Protein AF-A0A7S2CPK3-F1 (afdb_monomer_lite)

InterPro domains:
  IPR002938 FAD-binding domain [PF01494] (83-127)
  IPR036188 FAD/NAD(P)-binding domain superfamily [G3DSA:3.50.50.60] (1-132)
  IPR036188 FAD/NAD(P)-binding domain superfamily [SSF51905] (71-126)

Foldseek 3Di:
DQWDKDWDDPDPVRDIDMDIDGPCPDQQLAAQGDLVVVLVVCCVPPVVCSVVQDSVNSRVSNRDHHDDFDDWDADDLQQADFLPGGHFFVRGTGDGCPPVCRVVRRVVLVVLLVVLPVPDPSRCSRVSSSVD

Secondary structure (DSSP, 8-state):
---EEEEEE-STTS-EEEEEE--TTSGGGSTT--HHHHHHHHHHH-TTTGGGS-HHHHHHHHHSPPPPPPPPEE--S--EETTTEE--GGGTEE--GGGS-HHHHHHHHHHHHHHHHHHS-TTTHHHHHHT-

pLDDT: mean 93.64, std 3.82, range [70.62, 98.19]

Sequence (132 aa):
GRVIIDALPANTDGDYCAVLLLQADDEFAQPGSNPLGLRALFEEALPQFSPLISDETLEAVAAKPASNIPRFRYVGPALHQGGSTALLGDAIHTVKPYFGLGVNSALEDVTALRTALENHPKETALEAYSSA

Organism: NCBI:txid3111310

Structure (mmCIF, N/CA/C/O backbone):
data_AF-A0A7S2CPK3-F1
#
_entry.id   AF-A0A7S2CPK3-F1
#
loop_
_atom_site.group_PDB
_atom_site.id
_atom_site.type_symbol
_atom_site.label_atom_id
_atom_site.label_alt_id
_atom_site.label_comp_id
_atom_site.label_asym_id
_atom_site.label_entity_id
_atom_site.label_seq_id
_atom_site.pdbx_PDB_ins_code
_atom_site.Cartn_x
_atom_site.Cartn_y
_atom_site.Cartn_z
_atom_site.occupancy
_atom_site.B_iso_or_equiv
_atom_site.auth_seq_id
_atom_site.auth_comp_id
_atom_site.auth_asym_id
_atom_site.auth_atom_id
_atom_site.pdbx_PDB_model_num
ATOM 1 N N . GLY A 1 1 ? -0.111 12.111 -17.945 1.00 70.62 1 GLY A N 1
ATOM 2 C CA . GLY A 1 1 ? 0.836 11.300 -18.731 1.00 70.62 1 GLY A CA 1
ATOM 3 C C . GLY A 1 1 ? 0.347 9.869 -18.766 1.00 70.62 1 GLY A C 1
ATOM 4 O O . GLY A 1 1 ? -0.486 9.528 -17.935 1.00 70.62 1 GLY A O 1
ATOM 5 N N . ARG A 1 2 ? 0.831 9.056 -19.712 1.00 88.19 2 ARG A N 1
ATOM 6 C CA . ARG A 1 2 ? 0.524 7.612 -19.796 1.00 88.19 2 ARG A CA 1
ATOM 7 C C . ARG A 1 2 ? 0.990 6.845 -18.548 1.00 88.19 2 ARG A C 1
ATOM 9 O O . ARG A 1 2 ? 0.357 5.874 -18.159 1.00 88.19 2 ARG A O 1
ATOM 16 N N . VAL A 1 3 ? 2.050 7.339 -17.904 1.00 92.44 3 VAL A N 1
ATOM 17 C CA . VAL A 1 3 ? 2.741 6.696 -16.782 1.00 92.44 3 VAL A CA 1
ATOM 18 C C . VAL A 1 3 ? 2.827 7.626 -15.572 1.00 92.44 3 VAL A C 1
ATOM 20 O O . VAL A 1 3 ? 3.027 8.833 -15.734 1.00 92.44 3 VAL A O 1
ATOM 23 N N . ILE A 1 4 ? 2.720 7.059 -14.369 1.00 92.31 4 ILE A N 1
ATOM 24 C CA . ILE A 1 4 ? 3.160 7.680 -13.111 1.00 92.31 4 ILE A CA 1
ATOM 25 C C . ILE A 1 4 ? 4.128 6.709 -12.430 1.00 92.31 4 ILE A C 1
ATOM 27 O O . ILE A 1 4 ? 3.859 5.510 -12.381 1.00 92.31 4 ILE A O 1
ATOM 31 N N . ILE A 1 5 ? 5.234 7.226 -11.901 1.00 92.25 5 ILE A N 1
ATOM 32 C CA . ILE A 1 5 ? 6.149 6.467 -11.050 1.00 92.25 5 ILE A CA 1
ATOM 33 C C . ILE A 1 5 ? 6.278 7.174 -9.706 1.00 92.25 5 ILE A C 1
ATOM 35 O O . ILE A 1 5 ? 6.404 8.398 -9.658 1.00 92.25 5 ILE A O 1
ATOM 39 N N . ASP A 1 6 ? 6.233 6.396 -8.635 1.00 91.81 6 ASP A N 1
ATOM 40 C CA . ASP A 1 6 ? 6.618 6.830 -7.296 1.00 91.81 6 ASP A CA 1
ATOM 41 C C . ASP A 1 6 ? 7.751 5.924 -6.823 1.00 91.81 6 ASP A C 1
ATOM 43 O O . ASP A 1 6 ? 7.694 4.715 -7.049 1.00 91.81 6 ASP A O 1
ATOM 47 N N . ALA A 1 7 ? 8.798 6.493 -6.237 1.00 92.94 7 ALA A N 1
ATOM 48 C CA . ALA A 1 7 ? 9.986 5.761 -5.828 1.00 92.94 7 ALA A CA 1
ATOM 49 C C . ALA A 1 7 ? 10.448 6.244 -4.457 1.00 92.94 7 ALA A C 1
ATOM 51 O O . ALA A 1 7 ? 10.718 7.427 -4.253 1.00 92.94 7 ALA A O 1
ATOM 52 N N . LEU A 1 8 ? 10.576 5.301 -3.530 1.00 93.19 8 LEU A N 1
ATOM 53 C CA . LEU A 1 8 ? 11.003 5.557 -2.163 1.00 93.19 8 LEU A CA 1
ATOM 54 C C . LEU A 1 8 ? 12.329 4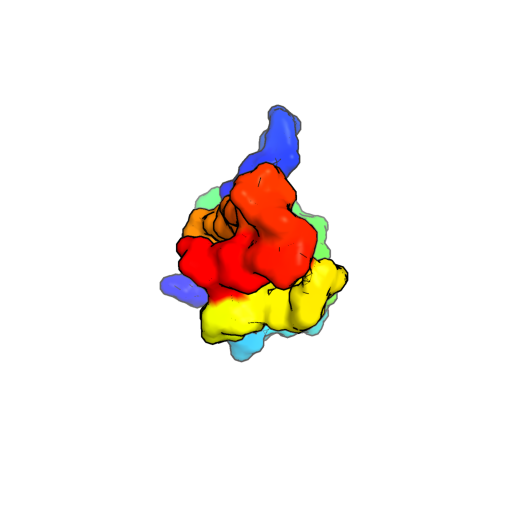.840 -1.901 1.00 93.19 8 LEU A C 1
ATOM 56 O O . LEU A 1 8 ? 12.502 3.715 -2.382 1.00 93.19 8 LEU A O 1
ATOM 60 N N . PRO A 1 9 ? 13.253 5.442 -1.130 1.00 95.31 9 PRO A N 1
ATOM 61 C CA . PRO A 1 9 ? 14.454 4.748 -0.688 1.00 95.31 9 PRO A CA 1
ATOM 62 C C . PRO A 1 9 ? 14.077 3.448 0.026 1.00 95.31 9 PRO A C 1
ATOM 64 O O . PRO A 1 9 ? 13.303 3.458 0.985 1.00 95.31 9 PRO A O 1
ATOM 67 N N . ALA A 1 10 ? 14.601 2.328 -0.460 1.00 94.06 10 ALA A N 1
ATOM 68 C CA . ALA A 1 10 ? 14.359 1.011 0.118 1.00 94.06 10 ALA A CA 1
ATOM 69 C C . ALA A 1 10 ? 15.333 0.714 1.264 1.00 94.06 10 ALA A C 1
ATOM 71 O O . ALA A 1 10 ? 14.985 0.011 2.212 1.00 94.06 10 ALA A O 1
ATOM 72 N N . ASN A 1 11 ? 16.553 1.246 1.176 1.00 93.75 11 ASN A N 1
ATOM 73 C CA . ASN A 1 11 ? 17.613 1.045 2.153 1.00 93.75 11 ASN A CA 1
ATOM 74 C C . ASN A 1 11 ? 18.619 2.212 2.137 1.00 93.75 11 ASN A C 1
ATOM 76 O O . ASN A 1 11 ? 18.449 3.211 1.437 1.00 93.75 11 ASN A O 1
ATOM 80 N N . THR A 1 12 ? 19.668 2.089 2.947 1.00 94.12 12 THR A N 1
ATOM 81 C CA . THR A 1 12 ? 20.760 3.067 3.050 1.00 94.12 12 THR A CA 1
ATOM 82 C C . THR A 1 12 ? 21.813 2.934 1.954 1.00 94.12 12 THR A C 1
ATOM 84 O O . THR A 1 12 ? 22.663 3.813 1.835 1.00 94.12 12 THR A O 1
ATOM 87 N N . ASP A 1 13 ? 21.761 1.862 1.164 1.00 94.06 13 ASP A N 1
ATOM 88 C CA . ASP A 1 13 ? 22.748 1.546 0.125 1.00 94.06 13 ASP A CA 1
ATOM 89 C C . ASP A 1 13 ? 22.434 2.252 -1.205 1.00 94.06 13 ASP A C 1
ATOM 91 O O . ASP A 1 13 ? 23.199 2.166 -2.164 1.00 94.06 13 ASP A O 1
ATOM 95 N N . GLY A 1 14 ? 21.338 3.017 -1.239 1.00 90.00 14 GLY A N 1
ATOM 96 C CA . GLY A 1 14 ? 20.912 3.803 -2.392 1.00 90.00 14 GLY A CA 1
ATOM 97 C C . GLY A 1 14 ? 19.896 3.096 -3.282 1.00 90.00 14 GLY A C 1
ATOM 98 O O . GLY A 1 14 ? 19.550 3.647 -4.326 1.00 90.00 14 GLY A O 1
ATOM 99 N N . ASP A 1 15 ? 19.387 1.928 -2.877 1.00 92.06 15 ASP A N 1
ATOM 100 C CA . ASP A 1 15 ? 18.335 1.235 -3.617 1.00 92.06 15 ASP A CA 1
ATOM 101 C C . ASP A 1 15 ? 16.983 1.924 -3.430 1.00 92.06 15 ASP A C 1
ATOM 103 O O . ASP A 1 15 ? 16.663 2.464 -2.365 1.00 92.06 15 ASP A O 1
ATOM 107 N N . TYR A 1 16 ? 16.148 1.850 -4.465 1.00 95.00 16 TYR A N 1
ATOM 108 C CA . TYR A 1 16 ? 14.796 2.395 -4.460 1.00 95.00 16 TYR A CA 1
ATOM 109 C C . TYR A 1 16 ? 13.775 1.299 -4.732 1.00 95.00 16 TYR A C 1
ATOM 111 O O . TYR A 1 16 ? 13.948 0.460 -5.614 1.00 95.00 16 TYR A O 1
ATOM 119 N N . CYS A 1 17 ? 12.667 1.354 -4.003 1.00 93.50 17 CYS A N 1
ATOM 120 C CA . CYS A 1 17 ? 11.466 0.608 -4.331 1.00 93.50 17 CYS A CA 1
ATOM 121 C C . CYS A 1 17 ? 10.532 1.543 -5.093 1.00 93.50 17 CYS A C 1
ATOM 123 O O . CYS A 1 17 ? 10.122 2.578 -4.562 1.00 93.50 17 CYS A O 1
ATOM 125 N N . ALA A 1 18 ? 10.216 1.184 -6.335 1.00 93.38 18 ALA A N 1
ATOM 126 C CA . ALA A 1 18 ? 9.360 1.983 -7.193 1.00 93.38 18 ALA A CA 1
ATOM 127 C C . ALA A 1 18 ? 8.035 1.283 -7.504 1.00 93.38 18 ALA A C 1
ATOM 129 O O . ALA A 1 18 ? 7.968 0.065 -7.683 1.00 93.38 18 ALA A O 1
ATOM 130 N N . VAL A 1 19 ? 6.979 2.082 -7.619 1.00 93.12 19 VAL A N 1
ATOM 131 C CA . VAL A 1 19 ? 5.658 1.666 -8.080 1.00 93.12 19 VAL A CA 1
ATOM 132 C C . VAL A 1 19 ? 5.384 2.337 -9.417 1.00 93.12 19 VAL A C 1
ATOM 134 O O . VAL A 1 19 ? 5.289 3.560 -9.506 1.00 93.12 19 VAL A O 1
ATOM 137 N N . LEU A 1 20 ? 5.230 1.514 -10.453 1.00 93.81 20 LEU A N 1
ATOM 138 C CA . LEU A 1 20 ? 4.788 1.933 -11.777 1.00 93.81 20 LEU A CA 1
ATOM 139 C C . LEU A 1 20 ? 3.259 1.862 -11.853 1.00 93.81 20 LEU A C 1
ATOM 141 O O . LEU A 1 20 ? 2.671 0.797 -11.665 1.00 93.81 20 LEU A O 1
ATOM 145 N N . LEU A 1 21 ? 2.617 2.989 -12.145 1.00 93.62 21 LEU A N 1
ATOM 146 C CA . LEU A 1 21 ? 1.173 3.090 -12.314 1.00 93.62 21 LEU A CA 1
ATOM 147 C C . LEU A 1 21 ? 0.833 3.324 -13.786 1.00 93.62 21 LEU A C 1
ATOM 149 O O . LEU A 1 21 ? 1.263 4.309 -14.393 1.00 93.62 21 LEU A O 1
ATOM 153 N N . LEU A 1 22 ? 0.008 2.428 -14.318 1.00 93.75 22 LEU A N 1
ATOM 154 C CA . LEU A 1 22 ? -0.510 2.438 -15.682 1.00 93.75 22 LEU A CA 1
ATOM 155 C C . LEU A 1 22 ? -2.038 2.334 -15.654 1.00 93.75 22 LEU A C 1
ATOM 157 O O . LEU A 1 22 ? -2.630 1.958 -14.636 1.00 93.75 22 LEU A O 1
ATOM 161 N N . GLN A 1 23 ? -2.685 2.666 -16.770 1.00 91.88 23 GLN A N 1
ATOM 162 C CA . GLN A 1 23 ? -4.101 2.339 -16.934 1.00 91.88 23 GLN A CA 1
ATOM 163 C C . GLN A 1 23 ? -4.281 0.823 -17.056 1.00 91.88 23 GLN A C 1
ATOM 165 O O . GLN A 1 23 ? -3.381 0.112 -17.494 1.00 91.88 23 GLN A O 1
ATOM 170 N N . ALA A 1 24 ? -5.438 0.319 -16.627 1.00 89.06 24 ALA A N 1
ATOM 171 C CA . ALA A 1 24 ? -5.687 -1.121 -16.548 1.00 89.06 24 ALA A CA 1
ATOM 172 C C . ALA A 1 24 ? -5.691 -1.817 -17.923 1.00 89.06 24 ALA A C 1
ATOM 174 O O . ALA A 1 24 ? -5.453 -3.018 -18.005 1.00 89.06 24 ALA A O 1
ATOM 175 N N . ASP A 1 25 ? -5.981 -1.068 -18.984 1.00 90.81 25 ASP A N 1
ATOM 176 C CA . ASP A 1 25 ? -5.987 -1.499 -20.379 1.00 90.81 25 ASP A CA 1
ATOM 177 C C . ASP A 1 25 ? -4.653 -1.248 -21.102 1.00 90.81 25 ASP A C 1
ATOM 179 O O . ASP A 1 25 ? -4.539 -1.563 -22.285 1.00 90.81 25 ASP A O 1
ATOM 183 N N . ASP A 1 26 ? -3.633 -0.729 -20.409 1.00 94.00 26 ASP A N 1
ATOM 184 C CA . ASP A 1 26 ? -2.295 -0.591 -20.981 1.00 94.00 26 ASP A CA 1
ATOM 185 C C . ASP A 1 26 ? -1.672 -1.978 -21.219 1.00 94.00 26 ASP A C 1
ATOM 187 O O . ASP A 1 26 ? -1.788 -2.891 -20.396 1.00 94.00 26 ASP A O 1
ATOM 191 N N . GLU A 1 27 ? -0.982 -2.135 -22.347 1.00 93.12 27 GLU A N 1
ATOM 192 C CA . GLU A 1 27 ? -0.311 -3.381 -22.733 1.00 93.12 27 GLU A CA 1
ATOM 193 C C . GLU A 1 27 ? 0.759 -3.810 -21.716 1.00 93.12 27 GLU A C 1
ATOM 195 O O . GLU A 1 27 ? 0.963 -5.003 -21.492 1.00 93.12 27 GLU A O 1
ATOM 200 N N . PHE A 1 28 ? 1.403 -2.846 -21.049 1.00 94.19 28 PHE A N 1
ATOM 201 C CA . PHE A 1 28 ? 2.412 -3.108 -20.022 1.00 94.19 28 PHE A CA 1
ATOM 202 C C . PHE A 1 28 ? 1.807 -3.315 -18.626 1.00 94.19 28 PHE A C 1
ATOM 204 O O . PHE A 1 28 ? 2.522 -3.666 -17.691 1.00 94.19 28 PHE A O 1
ATOM 211 N N . ALA A 1 29 ? 0.488 -3.149 -18.481 1.00 92.25 29 ALA A N 1
ATOM 212 C CA . ALA A 1 29 ? -0.266 -3.559 -17.297 1.00 92.25 29 ALA A CA 1
ATOM 213 C C . ALA A 1 29 ? -0.761 -5.018 -17.394 1.00 92.25 29 ALA A C 1
ATOM 215 O O . ALA A 1 29 ? -1.628 -5.435 -16.624 1.00 92.25 29 ALA A O 1
ATOM 216 N N . GLN A 1 30 ? -0.217 -5.804 -18.327 1.00 89.12 30 GLN A N 1
ATOM 217 C CA . GLN A 1 30 ? -0.520 -7.223 -18.506 1.00 89.12 30 GLN A CA 1
ATOM 218 C C . GLN A 1 30 ? 0.697 -8.095 -18.149 1.00 89.12 30 GLN A C 1
ATOM 220 O O . GLN A 1 30 ? 1.836 -7.687 -18.389 1.00 89.12 30 GLN A O 1
ATOM 225 N N . PRO A 1 31 ? 0.487 -9.302 -17.588 1.00 87.56 31 PRO A N 1
ATOM 226 C CA . PRO A 1 31 ? 1.578 -10.236 -17.323 1.00 87.56 31 PRO A CA 1
ATOM 227 C C . PRO A 1 31 ? 2.253 -10.690 -18.621 1.00 87.56 31 PRO A C 1
ATOM 229 O O . PRO A 1 31 ? 1.578 -10.962 -19.614 1.00 87.56 31 PRO A O 1
ATOM 232 N N . GLY A 1 32 ? 3.579 -10.840 -18.590 1.00 91.19 32 GLY A N 1
ATOM 233 C CA . GLY A 1 32 ? 4.353 -11.273 -19.755 1.00 91.19 32 GLY A CA 1
ATOM 234 C C . GLY A 1 32 ? 4.447 -10.206 -20.847 1.00 91.19 32 GLY A C 1
ATOM 235 O O . GLY A 1 32 ? 4.507 -10.545 -22.028 1.00 91.19 32 GLY A O 1
ATOM 236 N N . SER A 1 33 ? 4.420 -8.928 -20.464 1.00 93.19 33 SER A N 1
ATOM 237 C CA . SER A 1 33 ? 4.607 -7.818 -21.398 1.00 93.19 33 SER A CA 1
ATOM 238 C C . SER A 1 33 ? 6.039 -7.793 -21.958 1.00 93.19 33 SER A C 1
ATOM 240 O O . SER A 1 33 ? 6.920 -8.521 -21.502 1.00 93.19 33 SER A O 1
ATOM 242 N N . ASN A 1 34 ? 6.287 -6.996 -22.999 1.00 95.88 34 ASN A N 1
ATOM 243 C CA . ASN A 1 34 ? 7.599 -6.943 -23.649 1.00 95.88 34 ASN A CA 1
ATOM 244 C C . ASN A 1 34 ? 8.569 -6.010 -22.886 1.00 95.88 34 ASN A C 1
ATOM 246 O O . ASN A 1 34 ? 8.335 -4.797 -22.895 1.00 95.88 34 ASN A O 1
ATOM 250 N N . PRO A 1 35 ? 9.696 -6.504 -22.327 1.00 96.38 35 PRO A N 1
ATOM 251 C CA . PRO A 1 35 ? 10.655 -5.666 -21.599 1.00 96.38 35 PRO A CA 1
ATOM 252 C C . PRO A 1 35 ? 11.273 -4.550 -22.454 1.00 96.38 35 PRO A C 1
ATOM 254 O O . PRO A 1 35 ? 11.467 -3.439 -21.968 1.00 96.38 35 PRO A O 1
ATOM 257 N N . LEU A 1 36 ? 11.525 -4.799 -23.747 1.00 96.69 36 LEU A N 1
ATOM 258 C CA . LEU A 1 36 ? 12.053 -3.774 -24.660 1.00 96.69 36 LEU A CA 1
ATOM 259 C C . LEU A 1 36 ? 11.025 -2.670 -24.929 1.00 96.69 36 LEU A C 1
ATOM 261 O O . LEU A 1 36 ? 11.378 -1.499 -25.040 1.00 96.69 36 LEU A O 1
ATOM 265 N N . GLY A 1 37 ? 9.745 -3.040 -25.003 1.00 96.50 37 GLY A N 1
ATOM 266 C CA . GLY A 1 37 ? 8.656 -2.071 -25.102 1.00 96.50 37 GLY A CA 1
ATOM 267 C C . GLY A 1 37 ? 8.534 -1.237 -23.827 1.00 96.50 37 GLY A C 1
ATOM 268 O O . GLY A 1 37 ? 8.378 -0.022 -23.900 1.00 96.50 37 GLY A O 1
ATOM 269 N N . LEU A 1 38 ? 8.691 -1.871 -22.662 1.00 95.25 38 LEU A N 1
ATOM 270 C CA . LEU A 1 38 ? 8.679 -1.181 -21.378 1.00 95.25 38 LEU A CA 1
ATOM 271 C C . LEU A 1 38 ? 9.865 -0.209 -21.250 1.00 95.25 38 LEU A C 1
ATOM 273 O O . LEU A 1 38 ? 9.675 0.923 -20.809 1.00 95.25 38 LEU A O 1
ATOM 277 N N . ARG A 1 39 ? 11.066 -0.600 -21.706 1.00 97.06 39 ARG A N 1
ATOM 278 C CA . ARG A 1 39 ? 12.226 0.302 -21.832 1.00 97.06 39 ARG A CA 1
ATOM 279 C C . ARG A 1 39 ? 11.890 1.519 -22.693 1.00 97.06 39 ARG A C 1
ATOM 281 O O . ARG A 1 39 ? 12.108 2.641 -22.244 1.00 97.06 39 ARG A O 1
ATOM 288 N N . ALA A 1 40 ? 11.329 1.305 -23.883 1.00 97.12 40 ALA A N 1
ATOM 289 C CA . ALA A 1 40 ? 10.955 2.388 -24.792 1.00 97.12 40 ALA A CA 1
ATOM 290 C C . ALA A 1 40 ? 9.909 3.330 -24.170 1.00 97.12 40 ALA A C 1
ATOM 292 O O . ALA A 1 40 ? 10.025 4.547 -24.295 1.00 97.12 40 ALA A O 1
ATOM 293 N N . LEU A 1 41 ? 8.937 2.790 -23.424 1.00 95.81 41 LEU A N 1
ATOM 294 C CA . LEU A 1 41 ? 7.968 3.591 -22.675 1.00 95.81 41 LEU A CA 1
ATOM 295 C C . LEU A 1 41 ? 8.653 4.491 -21.638 1.00 95.81 41 LEU A C 1
ATOM 297 O O . LEU A 1 41 ? 8.295 5.661 -21.511 1.00 95.81 41 L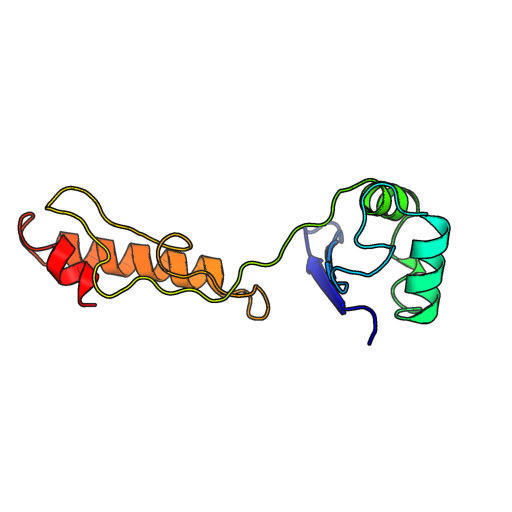EU A O 1
ATOM 301 N N . PHE A 1 42 ? 9.632 3.966 -20.896 1.00 95.69 42 PHE A N 1
ATOM 302 C CA . PHE A 1 42 ? 10.404 4.768 -19.946 1.00 95.69 42 PHE A CA 1
ATOM 303 C C . PHE A 1 42 ? 11.263 5.824 -20.644 1.00 95.69 42 PHE A C 1
ATOM 305 O O . PHE A 1 42 ? 11.330 6.949 -20.161 1.00 95.69 42 PHE A O 1
ATOM 312 N N . GLU A 1 43 ? 11.895 5.503 -21.771 1.00 96.12 43 GLU A N 1
ATOM 313 C CA . GLU A 1 43 ? 12.668 6.472 -22.560 1.00 96.12 43 GLU A CA 1
ATOM 314 C C . GLU A 1 43 ? 11.795 7.603 -23.118 1.00 96.12 43 GLU A C 1
ATOM 316 O O . GLU A 1 43 ? 12.221 8.755 -23.130 1.00 96.12 43 GLU A O 1
ATOM 321 N N . GLU A 1 44 ? 10.564 7.301 -23.531 1.00 95.94 44 GLU A N 1
ATOM 322 C CA . GLU A 1 44 ? 9.612 8.295 -24.031 1.00 95.94 44 GLU A CA 1
ATOM 323 C C . GLU A 1 44 ? 9.024 9.151 -22.898 1.00 95.94 44 GLU A C 1
ATOM 325 O O . GLU A 1 44 ? 9.012 10.381 -22.973 1.00 95.94 44 GLU A O 1
ATOM 330 N N . ALA A 1 45 ? 8.512 8.510 -21.843 1.00 95.00 45 ALA A N 1
ATOM 331 C CA . ALA A 1 45 ? 7.722 9.182 -20.814 1.00 95.00 45 ALA A CA 1
ATOM 332 C C . ALA A 1 45 ? 8.567 9.769 -19.673 1.00 95.00 45 ALA A C 1
ATOM 334 O O . ALA A 1 45 ? 8.158 10.751 -19.051 1.00 95.00 45 ALA A O 1
ATOM 335 N N . LEU A 1 46 ? 9.703 9.142 -19.357 1.00 93.88 46 LEU A N 1
ATOM 336 C CA . LEU A 1 46 ? 10.531 9.402 -18.175 1.00 93.88 46 LEU A CA 1
ATOM 337 C C . LEU A 1 46 ? 12.041 9.226 -18.489 1.00 93.88 46 LEU A C 1
ATOM 339 O O . LEU A 1 46 ? 12.733 8.480 -17.783 1.00 93.88 46 LEU A O 1
ATOM 343 N N . PRO A 1 47 ? 12.584 9.896 -19.528 1.00 95.19 47 PRO A N 1
ATOM 344 C CA . PRO A 1 47 ? 13.937 9.649 -20.045 1.00 95.19 47 PRO A CA 1
ATOM 345 C C . PRO A 1 47 ? 15.040 9.798 -18.996 1.00 95.19 47 PRO A C 1
ATOM 347 O O . PRO A 1 47 ? 16.047 9.101 -19.054 1.00 95.19 47 PRO A O 1
ATOM 350 N N . GLN A 1 48 ? 14.855 10.679 -18.013 1.00 93.38 48 GLN A N 1
ATOM 351 C CA . GLN A 1 48 ? 15.812 10.890 -16.929 1.00 93.38 48 GLN A CA 1
ATOM 352 C C . GLN A 1 48 ? 15.910 9.704 -15.959 1.00 93.38 48 GLN A C 1
ATOM 354 O O . GLN A 1 48 ? 16.939 9.531 -15.314 1.00 93.38 48 GLN A O 1
ATOM 359 N N . PHE A 1 49 ? 14.849 8.899 -15.847 1.00 91.19 49 PHE A N 1
ATOM 360 C CA . PHE A 1 49 ? 14.789 7.755 -14.938 1.00 91.19 49 PHE A CA 1
ATOM 361 C C . PHE A 1 49 ? 15.072 6.432 -15.645 1.00 91.19 49 PHE A C 1
ATOM 363 O O . PHE A 1 49 ? 15.527 5.502 -14.987 1.00 91.19 49 PHE A O 1
ATOM 370 N N . SER A 1 50 ? 14.862 6.345 -16.966 1.00 94.56 50 SER A N 1
ATOM 371 C CA . SER A 1 50 ? 15.117 5.118 -17.733 1.00 94.56 50 SER A CA 1
ATOM 372 C C . SER A 1 50 ? 16.511 4.519 -17.445 1.00 94.56 50 SER A C 1
ATOM 374 O O . SER A 1 50 ? 16.566 3.358 -17.040 1.00 94.56 50 SER A O 1
ATOM 376 N N . PRO A 1 51 ? 17.630 5.274 -17.489 1.00 94.62 51 PRO A N 1
ATOM 377 C CA . PRO A 1 51 ? 18.963 4.711 -17.244 1.00 94.62 51 PRO A CA 1
ATOM 378 C C . PRO A 1 51 ? 19.182 4.164 -15.825 1.00 94.62 51 PRO A C 1
ATOM 380 O O . PRO A 1 51 ? 20.143 3.434 -15.605 1.00 94.62 51 PRO A O 1
ATOM 383 N N . LEU A 1 52 ? 18.332 4.532 -14.860 1.00 93.69 52 LEU A N 1
ATOM 384 C CA . LEU A 1 52 ? 18.434 4.088 -13.466 1.00 93.69 52 LEU A CA 1
ATOM 385 C C . LEU A 1 52 ? 17.762 2.731 -13.227 1.00 93.69 52 LEU A C 1
ATOM 387 O O . LEU A 1 52 ? 17.981 2.111 -12.191 1.00 93.69 52 LEU A O 1
ATOM 391 N N . ILE A 1 53 ? 16.932 2.275 -14.165 1.00 94.69 53 ILE A N 1
ATOM 392 C CA . ILE A 1 53 ? 16.231 0.997 -14.072 1.00 94.69 53 ILE A CA 1
ATOM 393 C C . ILE A 1 53 ? 17.079 -0.040 -14.801 1.00 94.69 53 ILE A C 1
ATOM 395 O O . ILE A 1 53 ? 17.304 0.098 -16.003 1.00 94.69 53 ILE A O 1
ATOM 399 N N . SER A 1 54 ? 17.550 -1.072 -14.100 1.00 95.81 54 SER A N 1
ATOM 400 C CA . SER A 1 54 ? 18.311 -2.156 -14.729 1.00 95.81 54 SER A CA 1
ATOM 401 C C . SER A 1 54 ? 17.436 -2.987 -15.670 1.00 95.81 54 SER A C 1
ATOM 403 O O . SER A 1 54 ? 16.220 -3.085 -15.486 1.00 95.81 54 SER A O 1
ATOM 405 N N . ASP A 1 55 ? 18.053 -3.629 -16.661 1.00 96.75 55 ASP A N 1
ATOM 406 C CA . ASP A 1 55 ? 17.328 -4.517 -17.577 1.00 96.75 55 ASP A CA 1
ATOM 407 C C . ASP A 1 55 ? 16.716 -5.715 -16.835 1.00 96.75 55 ASP A C 1
ATOM 409 O O . ASP A 1 55 ? 15.569 -6.068 -17.090 1.00 96.75 55 ASP A O 1
ATOM 413 N N . GLU A 1 56 ? 17.408 -6.244 -15.820 1.00 97.25 56 GLU A N 1
ATOM 414 C CA . GLU A 1 56 ? 16.872 -7.272 -14.914 1.00 97.25 56 GLU A CA 1
ATOM 415 C C . GLU A 1 56 ? 15.583 -6.809 -14.212 1.00 97.25 56 GLU A C 1
ATOM 417 O O . GLU A 1 56 ? 14.610 -7.558 -14.116 1.00 97.25 56 GLU A O 1
ATOM 422 N N . THR A 1 57 ? 15.532 -5.547 -13.768 1.00 95.94 57 THR A N 1
ATOM 423 C CA . THR A 1 57 ? 14.324 -4.981 -13.149 1.00 95.94 57 THR A CA 1
ATOM 424 C C . THR A 1 57 ? 13.188 -4.875 -14.162 1.00 95.94 57 THR A C 1
ATOM 426 O O . THR A 1 57 ? 12.045 -5.193 -13.833 1.00 95.94 57 THR A O 1
ATOM 429 N N . LEU A 1 58 ? 13.473 -4.455 -15.399 1.00 95.81 58 LEU A N 1
ATOM 430 C CA . LEU A 1 58 ? 12.457 -4.389 -16.452 1.00 95.81 58 LEU A CA 1
ATOM 431 C C . LEU A 1 58 ? 11.911 -5.767 -16.817 1.00 95.81 58 LEU A C 1
ATOM 433 O O . LEU A 1 58 ? 10.700 -5.905 -16.979 1.00 95.81 58 LEU A O 1
ATOM 437 N N . GLU A 1 59 ? 12.768 -6.782 -16.910 1.00 96.38 59 GLU A N 1
ATOM 438 C CA . GLU A 1 59 ? 12.347 -8.167 -17.131 1.00 96.38 59 GLU A CA 1
ATOM 439 C C . GLU A 1 59 ? 11.437 -8.657 -15.999 1.00 96.38 59 GLU A C 1
ATOM 441 O O . GLU A 1 59 ? 10.360 -9.203 -16.256 1.00 96.38 59 GLU A O 1
ATOM 446 N N . ALA A 1 60 ? 11.818 -8.395 -14.746 1.00 95.38 60 ALA A N 1
ATOM 447 C CA . ALA A 1 60 ? 11.024 -8.766 -13.580 1.00 95.38 60 ALA A CA 1
ATOM 448 C C . ALA A 1 60 ? 9.655 -8.063 -13.557 1.00 95.38 60 ALA A C 1
ATOM 450 O O . ALA A 1 60 ? 8.634 -8.698 -13.278 1.00 95.38 60 ALA A O 1
ATOM 451 N N . VAL A 1 61 ? 9.611 -6.763 -13.871 1.00 94.50 61 VAL A N 1
ATOM 452 C CA . VAL A 1 61 ? 8.360 -5.993 -13.957 1.00 94.50 61 VAL A CA 1
ATOM 453 C C . VAL A 1 61 ? 7.477 -6.519 -15.084 1.00 94.50 61 VAL A C 1
ATOM 455 O O . VAL A 1 61 ? 6.288 -6.737 -14.864 1.00 94.50 61 VAL A O 1
ATOM 458 N N . ALA A 1 62 ? 8.049 -6.775 -16.259 1.00 94.69 62 ALA A N 1
ATOM 459 C CA . ALA A 1 62 ? 7.318 -7.240 -17.430 1.00 94.69 62 ALA A CA 1
ATOM 460 C C . ALA A 1 62 ? 6.703 -8.640 -17.236 1.00 94.69 62 ALA A C 1
ATOM 462 O O . ALA A 1 62 ? 5.603 -8.919 -17.720 1.00 94.69 62 ALA A O 1
ATOM 463 N N . ALA A 1 63 ? 7.381 -9.515 -16.489 1.00 94.62 63 ALA A N 1
ATOM 464 C CA . ALA A 1 63 ? 6.890 -10.850 -16.157 1.00 94.62 63 ALA A CA 1
ATOM 465 C C . ALA A 1 63 ? 5.774 -10.850 -15.092 1.00 94.62 63 ALA A C 1
ATOM 467 O O . ALA A 1 63 ? 4.962 -11.779 -15.041 1.00 94.62 63 ALA A O 1
ATOM 468 N N . LYS A 1 64 ? 5.723 -9.833 -14.225 1.00 92.31 64 LYS A N 1
ATOM 469 C CA . LYS A 1 64 ? 4.807 -9.780 -13.080 1.00 92.31 64 LYS A CA 1
ATOM 470 C C . LYS A 1 64 ? 3.366 -9.452 -13.522 1.00 92.31 64 LYS A C 1
ATOM 472 O O . LYS A 1 64 ? 3.162 -8.561 -14.340 1.00 92.31 64 LYS A O 1
ATOM 477 N N . PRO A 1 65 ? 2.329 -10.090 -12.942 1.00 89.81 65 PRO A N 1
ATOM 478 C CA . PRO A 1 65 ? 0.953 -9.631 -13.120 1.00 89.81 65 PRO A CA 1
ATOM 479 C C . PRO A 1 65 ? 0.727 -8.269 -12.451 1.00 89.81 65 PRO A C 1
ATOM 481 O O . PRO A 1 65 ? 1.210 -8.015 -11.342 1.00 89.81 65 PRO A O 1
ATOM 484 N N . ALA A 1 66 ? -0.063 -7.406 -13.091 1.00 88.31 66 ALA A N 1
ATOM 485 C CA . ALA A 1 66 ? -0.405 -6.113 -12.516 1.00 88.31 66 ALA A CA 1
ATOM 486 C C . ALA A 1 66 ? -1.172 -6.254 -11.192 1.00 88.31 66 ALA A C 1
ATOM 488 O O . ALA A 1 66 ? -2.010 -7.139 -11.001 1.00 88.31 66 ALA A O 1
ATOM 489 N N . SER A 1 67 ? -0.881 -5.343 -10.263 1.00 90.19 67 SER A N 1
ATOM 490 C CA . SER A 1 67 ? -1.608 -5.210 -9.003 1.00 90.19 67 SER A CA 1
ATOM 491 C C . SER A 1 67 ? -2.733 -4.187 -9.151 1.00 90.19 67 SER A C 1
ATOM 493 O O . SER A 1 67 ? -2.530 -3.101 -9.688 1.00 90.19 67 SER A O 1
ATOM 495 N N . ASN A 1 68 ? -3.916 -4.514 -8.633 1.00 88.38 68 ASN A N 1
ATOM 496 C CA . ASN A 1 68 ? -5.061 -3.609 -8.656 1.00 88.38 68 ASN A CA 1
ATOM 497 C C . ASN A 1 68 ? -5.046 -2.670 -7.450 1.00 88.38 68 ASN A C 1
ATOM 499 O O . ASN A 1 68 ? -4.867 -3.105 -6.313 1.00 88.38 68 ASN A O 1
ATOM 503 N N . ILE A 1 69 ? -5.312 -1.387 -7.693 1.00 88.31 69 ILE A N 1
ATOM 504 C CA . ILE A 1 69 ? -5.477 -0.398 -6.625 1.00 88.31 69 ILE A CA 1
ATOM 505 C C . ILE A 1 69 ? -6.869 -0.569 -5.996 1.00 88.31 69 ILE A C 1
ATOM 507 O O . ILE A 1 69 ? -7.861 -0.666 -6.731 1.00 88.31 69 ILE A O 1
ATOM 511 N N . PRO A 1 70 ? -6.992 -0.575 -4.655 1.00 87.44 70 PRO A N 1
ATOM 512 C CA . PRO A 1 70 ? -8.292 -0.638 -4.007 1.00 87.44 70 PRO A CA 1
ATOM 513 C C . PRO A 1 70 ? -9.163 0.576 -4.358 1.00 87.44 70 PRO A C 1
ATOM 515 O O . PRO A 1 70 ? -8.694 1.682 -4.637 1.00 87.44 70 PRO A O 1
ATOM 518 N N . ARG A 1 71 ? -10.481 0.371 -4.324 1.00 89.88 71 ARG A N 1
ATOM 519 C CA . ARG A 1 71 ? -11.454 1.471 -4.392 1.00 89.88 71 ARG A CA 1
ATOM 520 C C . ARG A 1 71 ? -11.585 2.125 -3.023 1.00 89.88 71 ARG A C 1
ATOM 522 O O . ARG A 1 71 ? -11.370 1.458 -2.018 1.00 89.88 71 ARG A O 1
ATOM 529 N N . PHE A 1 72 ? -12.009 3.384 -2.988 1.00 92.00 72 PHE A N 1
ATOM 530 C CA . PHE A 1 72 ? -12.419 4.001 -1.731 1.00 92.00 72 PHE A CA 1
ATOM 531 C C . PHE A 1 72 ? -13.613 3.247 -1.146 1.00 92.00 72 PHE A C 1
ATOM 533 O O . PHE A 1 72 ? -14.602 3.019 -1.848 1.00 92.00 72 PHE A O 1
ATOM 540 N N . ARG A 1 73 ? -13.500 2.825 0.113 1.00 93.81 73 ARG A N 1
ATOM 541 C CA . ARG A 1 73 ? -14.581 2.183 0.867 1.00 93.81 73 ARG A CA 1
ATOM 542 C C . ARG A 1 73 ? -14.544 2.655 2.308 1.00 93.81 73 ARG A C 1
ATOM 544 O O . ARG A 1 73 ? -13.472 2.954 2.817 1.00 93.81 73 ARG A O 1
ATOM 551 N N . TYR A 1 74 ? -15.714 2.680 2.930 1.00 94.94 74 TYR A N 1
ATOM 552 C CA . TYR A 1 74 ? -15.894 2.905 4.355 1.00 94.94 74 TYR A CA 1
ATOM 553 C C . TYR A 1 74 ? -17.126 2.116 4.808 1.00 94.94 74 TYR A C 1
ATOM 555 O O . TYR A 1 74 ? -18.166 2.206 4.153 1.00 94.94 74 TYR A O 1
ATOM 563 N N . VAL A 1 75 ? -17.000 1.314 5.867 1.00 93.62 75 VAL A N 1
ATOM 564 C CA . VAL A 1 75 ? -18.063 0.392 6.331 1.00 93.62 75 VAL A CA 1
ATOM 565 C C . VAL A 1 75 ? -18.691 0.794 7.670 1.00 93.62 75 VAL A C 1
ATOM 567 O O . VAL A 1 75 ? -19.524 0.061 8.198 1.00 93.62 75 VAL A O 1
ATOM 570 N N . GLY A 1 76 ? -18.304 1.948 8.224 1.00 90.50 76 GLY A N 1
ATOM 571 C CA . GLY A 1 76 ? -18.893 2.476 9.453 1.00 90.50 76 GLY A CA 1
ATOM 572 C C . GLY A 1 76 ? -20.390 2.808 9.327 1.00 90.50 76 GLY A C 1
ATOM 573 O O . GLY A 1 76 ? -20.941 2.828 8.223 1.00 90.50 76 GLY A O 1
ATOM 574 N N . PRO A 1 77 ? -21.071 3.083 10.456 1.00 91.50 77 PRO A N 1
ATOM 575 C CA . PRO A 1 77 ? -20.502 3.230 11.803 1.00 91.50 77 PRO A CA 1
ATOM 576 C C . PRO A 1 77 ? -20.380 1.911 12.585 1.00 91.50 77 PRO A C 1
ATOM 578 O O . PRO A 1 77 ? -19.782 1.879 13.650 1.00 91.50 77 PRO A O 1
ATOM 581 N N . ALA A 1 78 ? -20.939 0.801 12.097 1.00 92.12 78 ALA A N 1
ATOM 582 C CA . ALA A 1 78 ? -20.893 -0.473 12.814 1.00 92.12 78 ALA A CA 1
ATOM 583 C C . ALA A 1 78 ? -19.539 -1.178 12.610 1.00 92.12 78 ALA A C 1
ATOM 585 O O . ALA A 1 78 ? -19.393 -2.017 11.724 1.00 92.12 78 ALA A O 1
ATOM 586 N N . LEU A 1 79 ? -18.545 -0.830 13.434 1.00 96.62 79 LEU A N 1
ATOM 587 C CA . LEU A 1 79 ? -17.177 -1.367 13.351 1.00 96.62 79 LEU A CA 1
ATOM 588 C C . LEU A 1 79 ? -16.948 -2.598 14.237 1.00 96.62 79 LEU A C 1
ATOM 590 O O . LEU A 1 79 ? -15.830 -3.100 14.328 1.00 96.62 79 LEU A O 1
ATOM 594 N N . HIS A 1 80 ? -17.988 -3.097 14.898 1.00 96.38 80 HIS A N 1
ATOM 595 C CA . HIS A 1 80 ? -17.905 -4.229 15.811 1.00 96.38 80 HIS A CA 1
ATOM 596 C C . HIS A 1 80 ? -19.124 -5.146 15.691 1.00 96.38 80 HIS A C 1
ATOM 598 O O . HIS A 1 80 ? -20.175 -4.760 15.177 1.00 96.38 80 HIS A O 1
ATOM 604 N N . GLN A 1 81 ? -18.986 -6.367 16.207 1.00 94.88 81 GLN A N 1
ATOM 605 C CA . GLN A 1 81 ? -20.086 -7.310 16.371 1.00 94.88 81 GLN A CA 1
ATOM 606 C C . GLN A 1 81 ? -20.020 -7.954 17.760 1.00 94.88 81 GLN A C 1
ATOM 608 O O . GLN A 1 81 ? -19.105 -8.720 18.069 1.00 94.88 81 GLN A O 1
ATOM 613 N N . GLY A 1 82 ? -21.020 -7.660 18.598 1.00 90.75 82 GLY A N 1
ATOM 614 C CA . GLY A 1 82 ? -21.063 -8.130 19.985 1.00 90.75 82 GLY A CA 1
ATOM 615 C C . GLY A 1 82 ? -19.872 -7.635 20.819 1.00 90.75 82 GLY A C 1
ATOM 616 O O . GLY A 1 82 ? -19.228 -6.654 20.481 1.00 90.75 82 GLY A O 1
ATOM 617 N N . GLY A 1 83 ? -19.548 -8.322 21.915 1.00 90.56 83 GLY A N 1
ATOM 618 C CA . GLY A 1 83 ? -18.467 -7.913 22.830 1.00 90.56 83 GLY A CA 1
ATOM 619 C C . GLY A 1 83 ? -17.088 -8.515 22.532 1.00 90.56 83 GLY A C 1
ATOM 620 O O . GLY A 1 83 ? -16.236 -8.533 23.418 1.00 90.56 83 GLY A O 1
ATOM 621 N N . SER A 1 84 ? -16.880 -9.105 21.349 1.00 92.69 84 SER A N 1
ATOM 622 C CA . SER A 1 84 ? -15.699 -9.943 21.073 1.00 92.69 84 SER A CA 1
ATOM 623 C C . SER A 1 84 ? -15.035 -9.716 19.719 1.00 92.69 84 SER A C 1
ATOM 625 O O . SER A 1 84 ? -14.025 -10.357 19.432 1.00 92.69 84 SER A O 1
ATOM 627 N N . THR A 1 85 ? -15.595 -8.868 18.859 1.00 96.25 85 THR A N 1
ATOM 628 C CA . THR A 1 85 ? -15.113 -8.714 17.484 1.00 96.25 85 THR A CA 1
ATOM 629 C C . THR A 1 85 ? -15.189 -7.259 17.060 1.00 96.25 85 THR A C 1
ATOM 631 O O . THR A 1 85 ? -16.249 -6.650 17.156 1.00 96.25 85 THR A O 1
ATOM 634 N N . ALA A 1 86 ? -14.072 -6.727 16.569 1.00 97.00 86 ALA A N 1
ATOM 635 C CA . ALA A 1 86 ? -13.949 -5.390 16.002 1.00 97.00 86 ALA A CA 1
ATOM 636 C C . ALA A 1 86 ? -13.192 -5.461 14.668 1.00 97.00 86 ALA A C 1
ATOM 638 O O . ALA A 1 86 ? -12.354 -6.344 14.470 1.00 97.00 86 ALA A O 1
ATOM 639 N N . LEU A 1 87 ? -13.510 -4.545 13.759 1.00 97.75 87 LEU A N 1
ATOM 640 C CA . LEU A 1 87 ? -12.779 -4.295 12.520 1.00 97.75 87 LEU A CA 1
ATOM 641 C C . LEU A 1 87 ? -11.707 -3.229 12.771 1.00 97.75 87 LEU A C 1
ATOM 643 O O . LEU A 1 87 ? -11.840 -2.444 13.702 1.00 97.75 87 LEU A O 1
ATOM 647 N N . LEU A 1 88 ? -10.655 -3.217 11.950 1.00 97.25 88 LEU A N 1
ATOM 648 C CA . LEU A 1 88 ? -9.558 -2.241 11.969 1.00 97.25 88 LEU A CA 1
ATOM 649 C C . LEU A 1 88 ? -8.993 -2.087 10.544 1.00 97.25 88 LEU A C 1
ATOM 651 O O . LEU A 1 88 ? -9.049 -3.039 9.756 1.00 97.25 88 LEU A O 1
ATOM 655 N N . GLY A 1 89 ? -8.407 -0.931 10.226 1.00 96.81 89 GLY A N 1
ATOM 656 C CA . GLY A 1 89 ? -7.643 -0.689 9.001 1.00 96.81 89 GLY A CA 1
ATOM 657 C C . GLY A 1 89 ? -8.438 -0.929 7.719 1.00 96.81 89 GLY A C 1
ATOM 658 O O . GLY A 1 89 ? -9.613 -0.579 7.631 1.00 96.81 89 GLY A O 1
ATOM 659 N N . ASP A 1 90 ? -7.817 -1.597 6.742 1.00 95.94 90 ASP A N 1
ATOM 660 C CA . ASP A 1 90 ? -8.404 -1.878 5.420 1.00 95.94 90 ASP A CA 1
ATOM 661 C C . ASP A 1 90 ? -9.740 -2.647 5.463 1.00 95.94 90 ASP A C 1
ATOM 663 O O . ASP A 1 90 ? -10.507 -2.612 4.498 1.00 95.94 90 ASP A O 1
ATOM 667 N N . ALA A 1 91 ? -10.061 -3.326 6.572 1.00 95.75 91 ALA A N 1
ATOM 668 C CA . ALA A 1 91 ? -11.376 -3.940 6.757 1.00 95.75 91 ALA A CA 1
ATOM 669 C C . ALA A 1 91 ? -12.488 -2.898 6.981 1.00 95.75 91 ALA A C 1
ATOM 671 O O . ALA A 1 91 ? -13.646 -3.163 6.659 1.00 95.75 91 ALA A O 1
ATOM 672 N N . ILE A 1 92 ? -12.139 -1.724 7.516 1.00 96.00 92 ILE A N 1
ATOM 673 C CA . ILE A 1 92 ? -13.044 -0.591 7.714 1.00 96.00 92 ILE A CA 1
ATOM 674 C C . ILE A 1 92 ? -13.010 0.335 6.510 1.00 96.00 92 ILE A C 1
ATOM 676 O O . ILE A 1 92 ? -14.056 0.697 5.961 1.00 96.00 92 ILE A O 1
ATOM 680 N N . HIS A 1 93 ? -11.803 0.762 6.150 1.00 94.62 93 HIS A N 1
ATOM 681 C CA . HIS A 1 93 ? -11.565 1.812 5.180 1.00 94.62 93 HIS A CA 1
ATOM 682 C C . HIS A 1 93 ? -10.437 1.423 4.240 1.00 94.62 93 HIS A C 1
ATOM 684 O O . HIS A 1 93 ? -9.307 1.211 4.645 1.00 94.62 93 HIS A O 1
ATOM 690 N N . THR A 1 94 ? -10.730 1.369 2.944 1.00 94.44 94 THR A N 1
ATOM 691 C CA . THR A 1 94 ? -9.678 1.258 1.932 1.00 94.44 94 THR A CA 1
ATOM 692 C C . THR A 1 94 ? -9.515 2.600 1.251 1.00 94.44 94 THR A C 1
ATOM 694 O O . THR A 1 94 ? -10.493 3.179 0.773 1.00 94.44 94 THR A O 1
ATOM 697 N N . VAL A 1 95 ? -8.280 3.086 1.165 1.00 90.88 95 VAL A N 1
ATOM 698 C CA . VAL A 1 95 ? -7.926 4.324 0.465 1.00 90.88 95 VAL A CA 1
ATOM 699 C C . VAL A 1 95 ? -6.979 4.028 -0.688 1.00 90.88 95 VAL A C 1
ATOM 701 O O . VAL A 1 95 ? -6.240 3.045 -0.677 1.00 90.88 95 VAL A O 1
ATOM 704 N N . LYS A 1 96 ? -6.980 4.885 -1.709 1.00 89.25 96 LYS A N 1
ATOM 705 C CA . LYS A 1 96 ? -5.932 4.823 -2.730 1.00 89.25 96 LYS A CA 1
ATOM 706 C C . LYS A 1 96 ? -4.597 5.268 -2.116 1.00 89.25 96 LYS A C 1
ATOM 708 O O . LYS A 1 96 ? -4.594 6.224 -1.341 1.00 89.25 96 LYS A O 1
ATOM 713 N N . PRO A 1 97 ? -3.459 4.667 -2.503 1.00 87.75 97 PRO A N 1
ATOM 714 C CA . PRO A 1 97 ? -2.163 4.934 -1.878 1.00 87.75 97 PRO A CA 1
ATOM 715 C C . PRO A 1 97 ? -1.567 6.308 -2.231 1.00 87.75 97 PRO A C 1
ATOM 717 O O . PRO A 1 97 ? -0.416 6.561 -1.908 1.00 87.75 97 PRO A O 1
ATOM 720 N N . TYR A 1 98 ? -2.331 7.217 -2.848 1.00 83.94 98 TYR A N 1
ATOM 721 C CA . TYR A 1 98 ? -1.845 8.524 -3.304 1.00 83.94 98 TYR A CA 1
ATOM 722 C C . TYR A 1 98 ? -1.283 9.410 -2.189 1.00 83.94 98 TYR A C 1
ATOM 724 O O . TYR A 1 98 ? -0.448 10.261 -2.463 1.00 83.94 98 TYR A O 1
ATOM 732 N N . PHE A 1 99 ? -1.750 9.231 -0.953 1.00 84.00 99 PHE A N 1
ATOM 733 C CA . PHE A 1 99 ? -1.308 10.033 0.190 1.00 84.00 99 PHE A CA 1
ATOM 734 C C . PHE A 1 99 ? -0.411 9.260 1.165 1.00 84.00 99 PHE A C 1
ATOM 736 O O . PHE A 1 99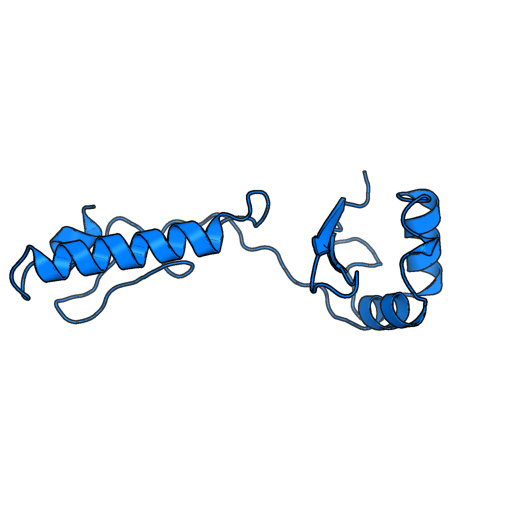 ? 0.029 9.831 2.154 1.00 84.00 99 PHE A O 1
ATOM 743 N N . GLY A 1 100 ? -0.174 7.959 0.947 1.00 88.31 100 GLY A N 1
ATOM 744 C CA . GLY A 1 100 ? 0.601 7.136 1.887 1.00 88.31 100 GLY A CA 1
ATOM 745 C C . GLY A 1 100 ? -0.016 7.004 3.292 1.00 88.31 100 GLY A C 1
ATOM 746 O O . GLY A 1 100 ? 0.674 6.642 4.241 1.00 88.31 100 GLY A O 1
ATOM 747 N N . LEU A 1 101 ? -1.312 7.301 3.452 1.00 91.06 101 LEU A N 1
ATOM 748 C CA . LEU A 1 101 ? -1.960 7.365 4.770 1.00 91.06 101 LEU A CA 1
ATOM 749 C C . LEU A 1 101 ? -2.645 6.071 5.218 1.00 91.06 101 LEU A C 1
ATOM 751 O O . LEU A 1 101 ? -2.986 5.980 6.386 1.00 91.06 101 LEU A O 1
ATOM 755 N N . GLY A 1 102 ? -2.812 5.061 4.356 1.00 93.62 102 GLY A N 1
ATOM 756 C CA . GLY A 1 102 ? -3.578 3.851 4.706 1.00 93.62 102 GLY A CA 1
ATOM 757 C C . GLY A 1 102 ? -3.095 3.170 5.994 1.00 93.62 102 GLY A C 1
ATOM 758 O O . GLY A 1 102 ? -3.869 2.978 6.925 1.00 93.62 102 GLY A O 1
ATOM 759 N N . VAL A 1 103 ? -1.788 2.899 6.096 1.00 95.12 103 VAL A N 1
ATOM 760 C CA . VAL A 1 103 ? -1.198 2.302 7.310 1.00 95.12 103 VAL A CA 1
ATOM 761 C C . VAL A 1 103 ? -1.269 3.253 8.507 1.00 95.12 103 VAL A C 1
ATOM 763 O O . VAL A 1 103 ? -1.537 2.803 9.616 1.00 95.12 103 VAL A O 1
ATOM 766 N N . ASN A 1 104 ? -1.064 4.557 8.302 1.00 95.75 104 ASN A N 1
ATOM 767 C CA . ASN A 1 104 ? -1.137 5.542 9.384 1.00 95.75 104 ASN A CA 1
ATOM 768 C C . ASN A 1 104 ? -2.550 5.597 9.987 1.00 95.75 104 ASN A C 1
ATOM 770 O O . ASN A 1 104 ? -2.695 5.464 11.197 1.00 95.75 104 ASN A O 1
ATOM 774 N N . SER A 1 1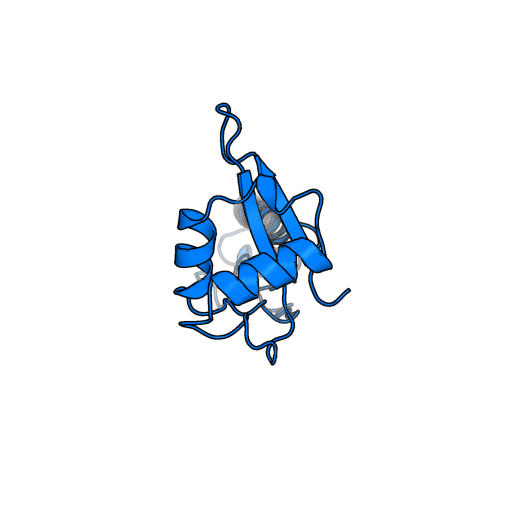05 ? -3.589 5.676 9.153 1.00 94.75 105 SER A N 1
ATOM 775 C CA . SER A 1 105 ? -4.984 5.638 9.604 1.00 94.75 105 SER A CA 1
ATOM 776 C C . SER A 1 105 ? -5.347 4.298 10.254 1.00 94.75 105 SER A C 1
ATOM 778 O O . SER A 1 105 ? -6.033 4.273 11.269 1.00 94.75 105 SER A O 1
ATOM 780 N N . ALA A 1 106 ? -4.825 3.173 9.755 1.00 96.50 106 ALA A N 1
ATOM 781 C CA . ALA A 1 106 ? -5.016 1.879 10.415 1.00 96.50 106 ALA A CA 1
ATOM 782 C C . ALA A 1 106 ? -4.378 1.822 11.822 1.00 96.50 106 ALA A C 1
ATOM 784 O O . ALA A 1 106 ? -4.917 1.185 12.725 1.00 96.50 106 ALA A O 1
ATOM 785 N N . LEU A 1 107 ? -3.238 2.490 12.036 1.00 97.81 107 LEU A N 1
ATOM 786 C CA . LEU A 1 107 ? -2.608 2.607 13.358 1.00 97.81 107 LEU A CA 1
ATOM 787 C C . LEU A 1 107 ? -3.379 3.557 14.291 1.00 97.81 107 LEU A C 1
ATOM 789 O O . LEU A 1 107 ? -3.413 3.339 15.508 1.00 97.81 107 LEU A O 1
ATOM 793 N N . GLU A 1 108 ? -4.029 4.583 13.744 1.00 96.62 108 GLU A N 1
ATOM 794 C CA . GLU A 1 108 ? -4.961 5.427 14.498 1.00 96.62 108 GLU A CA 1
ATOM 795 C C . GLU A 1 108 ? -6.162 4.610 14.996 1.00 96.62 108 GLU A C 1
ATOM 797 O O . GLU A 1 108 ? -6.509 4.723 16.174 1.00 96.62 108 GLU A O 1
ATOM 802 N N . ASP A 1 109 ? -6.708 3.693 14.184 1.00 97.06 109 ASP A N 1
ATOM 803 C CA . ASP A 1 109 ? -7.782 2.787 14.622 1.00 97.06 109 ASP A CA 1
ATOM 804 C C . ASP A 1 109 ? -7.361 1.931 15.828 1.00 97.06 109 ASP A C 1
ATOM 806 O O . ASP A 1 109 ? -8.137 1.742 16.766 1.00 97.06 109 ASP A O 1
ATOM 810 N N . VAL A 1 110 ? -6.116 1.431 15.839 1.00 97.94 110 VAL A N 1
ATOM 811 C CA . VAL A 1 110 ? -5.563 0.668 16.975 1.00 97.94 110 VAL A CA 1
ATOM 812 C C . VAL A 1 110 ? -5.534 1.530 18.237 1.00 97.94 110 VAL A C 1
ATOM 814 O O . VAL A 1 110 ? -5.865 1.059 19.328 1.00 97.94 110 VAL A O 1
ATOM 817 N N . THR A 1 111 ? -5.163 2.802 18.100 1.00 97.94 111 THR A N 1
ATOM 818 C CA . THR A 1 111 ? -5.132 3.750 19.218 1.00 97.94 111 THR A CA 1
ATOM 819 C C . THR A 1 111 ? -6.538 4.053 19.732 1.00 97.94 111 THR A C 1
ATOM 821 O O . THR A 1 111 ? -6.744 4.072 20.950 1.00 97.94 111 THR A O 1
ATOM 824 N N . ALA A 1 112 ? -7.508 4.235 18.835 1.00 97.00 112 ALA A N 1
ATOM 825 C CA . ALA A 1 112 ? -8.909 4.440 19.186 1.00 97.00 112 ALA A CA 1
ATOM 826 C C . ALA A 1 112 ? -9.488 3.217 19.917 1.00 97.00 112 ALA A C 1
ATOM 828 O O . ALA A 1 112 ? -10.062 3.360 20.998 1.00 97.00 112 ALA A O 1
ATOM 829 N N . LEU A 1 113 ? -9.253 2.006 19.399 1.00 97.62 113 LEU A N 1
ATOM 830 C CA . LEU A 1 113 ? -9.705 0.765 20.030 1.00 97.62 113 LEU A CA 1
ATOM 831 C C . LEU A 1 113 ? -9.082 0.575 21.417 1.00 97.62 113 LEU A C 1
ATOM 833 O O . LEU A 1 113 ? -9.797 0.289 22.376 1.00 97.62 113 LEU A O 1
ATOM 837 N N . ARG A 1 114 ? -7.764 0.772 21.551 1.00 97.88 114 ARG A N 1
ATOM 838 C CA . ARG A 1 114 ? -7.074 0.706 22.849 1.00 97.88 114 ARG A CA 1
ATOM 839 C C . ARG A 1 114 ? -7.694 1.682 23.850 1.00 97.88 114 ARG A C 1
ATOM 841 O O . ARG A 1 114 ? -7.995 1.290 24.972 1.00 97.88 114 ARG A O 1
ATOM 848 N N . THR A 1 115 ? -7.917 2.925 23.431 1.00 98.19 115 THR A N 1
ATOM 849 C CA . THR A 1 115 ? -8.503 3.976 24.276 1.00 98.19 115 THR A CA 1
ATOM 850 C C . THR A 1 115 ? -9.903 3.591 24.754 1.00 98.19 115 THR A C 1
ATOM 852 O O . THR A 1 115 ? -10.224 3.767 25.928 1.00 98.19 115 THR A O 1
ATOM 855 N N . ALA A 1 116 ? -10.727 3.016 23.876 1.00 97.50 116 ALA A N 1
ATOM 856 C CA . ALA A 1 116 ? -12.061 2.557 24.238 1.00 97.50 116 ALA A CA 1
ATOM 857 C C . ALA A 1 116 ? -12.022 1.382 25.234 1.00 97.50 116 ALA A C 1
ATOM 859 O O . ALA A 1 116 ? -12.781 1.370 26.200 1.00 97.50 116 ALA A O 1
ATOM 860 N N . LEU A 1 117 ? -11.103 0.429 25.044 1.00 97.31 117 LEU A N 1
ATOM 861 C CA . LEU A 1 117 ? -10.911 -0.712 25.948 1.00 97.31 117 LEU A CA 1
ATOM 862 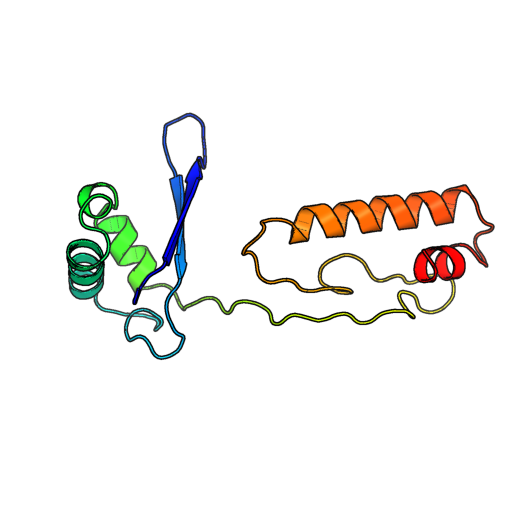C C . LEU A 1 117 ? -10.368 -0.307 27.328 1.00 97.31 117 LEU A C 1
ATOM 864 O O . LEU A 1 117 ? -10.687 -0.962 28.316 1.00 97.31 117 LEU A O 1
ATOM 868 N N . GLU A 1 118 ? -9.549 0.744 27.407 1.00 98.06 118 GLU A N 1
ATOM 869 C CA . GLU A 1 118 ? -9.004 1.262 28.670 1.00 98.06 118 GLU A CA 1
ATOM 870 C C . GLU A 1 118 ? -10.039 2.077 29.464 1.00 98.06 118 GLU A C 1
ATOM 872 O O . GLU A 1 118 ? -10.073 1.999 30.692 1.00 98.06 118 GLU A O 1
ATOM 877 N N . ASN A 1 119 ? -10.887 2.849 28.777 1.00 98.12 119 ASN A N 1
ATOM 878 C CA . ASN A 1 119 ? -11.767 3.835 29.414 1.00 98.12 119 ASN A CA 1
ATOM 879 C C . ASN A 1 119 ? -13.207 3.356 29.652 1.00 98.12 119 ASN A C 1
ATOM 881 O O . ASN A 1 119 ? -13.969 4.048 30.329 1.00 98.12 119 ASN A O 1
ATOM 885 N N . HIS A 1 120 ? -13.600 2.199 29.115 1.00 97.12 120 HIS A N 1
ATOM 886 C CA . HIS A 1 120 ? -14.963 1.679 29.224 1.00 97.12 120 HIS A CA 1
ATOM 887 C C . HIS A 1 120 ? -14.986 0.227 29.732 1.00 97.12 120 HIS A C 1
ATOM 889 O O . HIS A 1 120 ? -14.048 -0.532 29.484 1.00 97.12 120 HIS A O 1
ATOM 895 N N . PRO A 1 121 ? -16.065 -0.202 30.418 1.00 96.75 121 PRO A N 1
ATOM 896 C CA . PRO A 1 121 ? -16.295 -1.612 30.720 1.00 96.75 121 PRO A CA 1
ATOM 897 C C . PRO A 1 121 ? -16.273 -2.485 29.460 1.00 96.75 121 PRO A C 1
ATOM 899 O O . PRO A 1 121 ? -16.646 -2.042 28.372 1.00 96.75 121 PRO A O 1
ATOM 902 N N . LYS A 1 122 ? -15.901 -3.760 29.616 1.00 93.50 122 LYS A N 1
ATOM 903 C CA . LYS A 1 122 ? -15.781 -4.721 28.508 1.00 93.50 122 LYS A CA 1
ATOM 904 C C . LYS A 1 122 ? -17.049 -4.800 27.650 1.00 93.50 122 LYS A C 1
ATOM 906 O O . LYS A 1 122 ? -16.963 -4.976 26.439 1.00 93.50 122 LYS A O 1
ATOM 911 N N . GLU A 1 123 ? -18.213 -4.679 28.276 1.00 94.56 123 GLU A N 1
ATOM 912 C CA 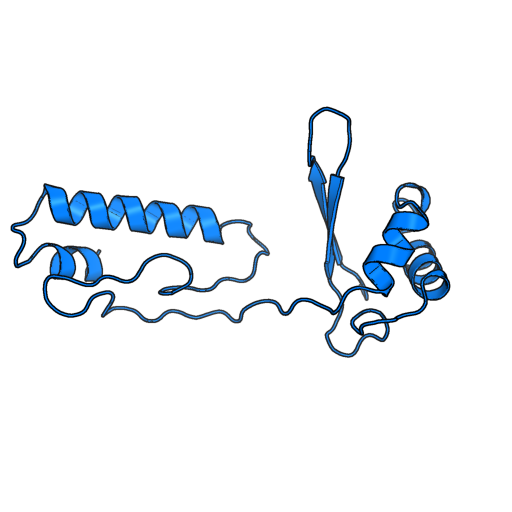. GLU A 1 123 ? -19.525 -4.802 27.645 1.00 94.56 123 GLU A CA 1
ATOM 913 C C . GLU A 1 123 ? -19.850 -3.632 26.705 1.00 94.56 123 GLU A C 1
ATOM 915 O O . GLU A 1 123 ? -20.629 -3.818 25.776 1.00 94.56 123 GLU A O 1
ATOM 920 N N . THR A 1 124 ? -19.253 -2.454 26.922 1.00 95.69 124 THR A N 1
ATOM 921 C CA . THR A 1 124 ? -19.552 -1.219 26.171 1.00 95.69 124 THR A CA 1
ATOM 922 C C . THR A 1 124 ? -18.351 -0.650 25.416 1.00 95.69 124 THR A C 1
ATOM 924 O O . THR A 1 124 ? -18.511 0.244 24.589 1.00 95.69 124 THR A O 1
ATOM 927 N N . ALA A 1 125 ? -17.144 -1.176 25.636 1.00 97.00 125 ALA A N 1
ATOM 928 C CA . ALA A 1 125 ? -15.926 -0.671 25.009 1.00 97.00 125 ALA A CA 1
ATOM 929 C C . ALA A 1 125 ? -15.950 -0.726 23.472 1.00 97.00 125 ALA A C 1
ATOM 931 O O . ALA A 1 125 ? -15.525 0.221 22.819 1.00 97.00 125 ALA A O 1
ATOM 932 N N . LEU A 1 126 ? -16.469 -1.801 22.869 1.00 97.12 126 LEU A N 1
ATOM 933 C CA . LEU A 1 126 ? -16.516 -1.906 21.402 1.00 97.12 126 LEU A CA 1
ATOM 934 C C . LEU A 1 126 ? -17.582 -0.997 20.769 1.00 97.12 126 LEU A C 1
ATOM 936 O O . LEU A 1 126 ? -17.399 -0.516 19.648 1.00 97.12 126 LEU A O 1
ATOM 940 N N . GLU A 1 127 ? -18.656 -0.714 21.505 1.00 95.81 127 GLU A N 1
ATOM 941 C CA . GLU A 1 127 ? -19.661 0.278 21.118 1.00 95.81 127 GLU A CA 1
ATOM 942 C C . GLU A 1 127 ? -19.071 1.693 21.158 1.00 95.81 127 GLU A C 1
ATOM 944 O O . GLU A 1 127 ? -19.227 2.453 20.198 1.00 95.81 127 GLU A O 1
ATOM 949 N N . ALA A 1 128 ? -18.316 2.013 22.216 1.00 95.56 128 ALA A N 1
ATOM 950 C CA . ALA A 1 128 ? -17.579 3.269 22.324 1.00 95.56 128 ALA A CA 1
ATOM 951 C C . ALA A 1 128 ? -16.548 3.422 21.193 1.00 95.56 128 ALA A C 1
ATOM 953 O O . ALA A 1 128 ? -16.489 4.477 20.571 1.00 95.56 128 ALA A O 1
ATOM 954 N N . TYR A 1 129 ? -15.803 2.359 20.866 1.00 96.75 129 TYR A N 1
ATOM 955 C CA . TYR A 1 129 ? -14.870 2.343 19.734 1.00 96.75 129 TYR A CA 1
ATOM 956 C C . TYR A 1 129 ? -15.563 2.631 18.396 1.00 96.75 129 TYR A C 1
ATOM 958 O O . TYR A 1 129 ? -15.073 3.424 17.605 1.00 96.75 129 TYR A O 1
ATOM 966 N N . SER A 1 130 ? -16.720 2.017 18.144 1.00 94.56 130 SER A N 1
ATOM 967 C CA . SER A 1 130 ? -17.446 2.207 16.878 1.00 94.56 130 SER A CA 1
ATOM 968 C C . SER A 1 130 ? -18.066 3.595 16.717 1.00 94.56 130 SER A C 1
ATOM 970 O O . SER A 1 130 ? -18.490 3.953 15.621 1.00 94.56 130 SER A O 1
ATOM 972 N N . SER A 1 131 ? -18.144 4.353 17.810 1.00 88.69 131 SER A N 1
ATOM 973 C CA . SER A 1 131 ? -18.712 5.701 17.849 1.00 88.69 131 SER A CA 1
ATOM 974 C C . SER A 1 131 ? -17.647 6.805 17.905 1.00 88.69 131 SER A C 1
ATOM 976 O O . SER A 1 131 ? -18.020 7.977 17.969 1.00 88.69 131 SER A O 1
ATOM 978 N N . ALA A 1 132 ? -16.360 6.436 17.940 1.00 79.75 132 ALA A N 1
ATOM 979 C CA . ALA A 1 132 ? -15.216 7.349 17.941 1.00 79.75 132 ALA A CA 1
ATOM 980 C C . ALA A 1 132 ? -14.934 7.895 16.533 1.00 79.75 132 ALA A C 1
ATOM 982 O O . ALA A 1 132 ? -14.582 9.094 16.449 1.00 79.75 132 ALA A O 1
#

Radius of gyration: 20.92 Å; chains: 1; bounding box: 44×23×56 Å